Protein AF-A0A2G4F3L7-F1 (afdb_monomer)

Mean predicted aligned error: 11.19 Å

Secondary structure (DSSP, 8-state):
----------PEE---TT-EEEETTEEEEHHHHHHHHHHHHHIIIII-EEEETTEEEEHHHHHSEEESSSS-EEE--EEEEE--TT-EEEEEE-TT-SS-EEEEEEEEEEEETTT--EEEEEEEEESS------HHHHHHHSHHHHHHHTT-

Structure (mmCIF, N/CA/C/O backbone):
data_AF-A0A2G4F3L7-F1
#
_entry.id   AF-A0A2G4F3L7-F1
#
loop_
_atom_site.group_PDB
_atom_site.id
_atom_site.type_symbol
_atom_site.label_atom_id
_atom_site.label_alt_id
_atom_site.label_comp_id
_atom_site.label_asym_id
_atom_site.label_entity_id
_atom_site.label_seq_id
_atom_site.pdbx_PDB_ins_code
_atom_site.Cartn_x
_atom_site.Cartn_y
_atom_site.Cartn_z
_atom_site.occupancy
_atom_site.B_iso_or_equiv
_atom_site.auth_seq_id
_atom_site.auth_comp_id
_atom_site.auth_asym_id
_atom_site.auth_atom_id
_atom_site.pdbx_PDB_model_num
ATOM 1 N N . MET A 1 1 ? -35.058 19.379 5.649 1.00 33.50 1 MET A N 1
ATOM 2 C CA . MET A 1 1 ? -34.194 20.076 4.677 1.00 33.50 1 MET A CA 1
ATOM 3 C C . MET A 1 1 ? -32.811 19.531 4.946 1.00 33.50 1 MET A C 1
ATOM 5 O O . MET A 1 1 ? -32.231 19.879 5.962 1.00 33.50 1 MET A O 1
ATOM 9 N N . ASP A 1 2 ? -32.425 18.524 4.167 1.00 36.12 2 ASP A N 1
ATOM 10 C CA . ASP A 1 2 ? -31.315 17.624 4.471 1.00 36.12 2 ASP A CA 1
ATOM 11 C C . ASP A 1 2 ? -29.982 18.368 4.568 1.00 36.12 2 ASP A C 1
ATOM 13 O O . ASP A 1 2 ? -29.533 19.014 3.616 1.00 36.12 2 ASP A O 1
ATOM 17 N N . GLU A 1 3 ? -29.359 18.270 5.742 1.00 39.81 3 GLU A N 1
ATOM 18 C CA . GLU A 1 3 ? -27.965 18.627 5.954 1.00 39.81 3 GLU A CA 1
ATOM 19 C C . GLU A 1 3 ? -27.119 17.762 5.019 1.00 39.81 3 GLU A C 1
ATOM 21 O O . GLU A 1 3 ? -26.962 16.557 5.211 1.00 39.81 3 GLU A O 1
ATOM 26 N N . LYS A 1 4 ? -26.582 18.378 3.962 1.00 39.50 4 LYS A N 1
ATOM 27 C CA . LYS A 1 4 ? -25.517 17.771 3.169 1.00 39.50 4 LYS A CA 1
ATOM 28 C C . LYS A 1 4 ? -24.322 17.569 4.093 1.00 39.50 4 LYS A C 1
ATOM 30 O O . LYS A 1 4 ? -23.532 18.492 4.287 1.00 39.50 4 LYS A O 1
ATOM 35 N N . VAL A 1 5 ? -24.199 16.362 4.641 1.00 43.28 5 VAL A N 1
ATOM 36 C CA . VAL A 1 5 ? -22.972 15.860 5.256 1.00 43.28 5 VAL A CA 1
ATOM 37 C C . VAL A 1 5 ? -21.859 16.091 4.238 1.00 43.28 5 VAL A C 1
ATOM 39 O O . VAL A 1 5 ? -21.843 15.502 3.156 1.00 43.28 5 VAL A O 1
ATOM 42 N N . LYS A 1 6 ? -20.980 17.049 4.536 1.00 40.75 6 LYS A N 1
ATOM 43 C CA . LYS A 1 6 ? -19.774 17.308 3.754 1.00 40.75 6 LYS A CA 1
ATOM 44 C C . LYS A 1 6 ? -18.893 16.075 3.924 1.00 40.75 6 LYS A C 1
ATOM 46 O O . LYS A 1 6 ? -18.212 15.940 4.934 1.00 40.75 6 LYS A O 1
ATOM 51 N N . ILE A 1 7 ? -18.963 15.164 2.960 1.00 47.94 7 ILE A N 1
ATOM 52 C CA . ILE A 1 7 ? -18.034 14.043 2.849 1.00 47.94 7 ILE A CA 1
ATOM 53 C C . ILE A 1 7 ? -16.642 14.673 2.796 1.00 47.94 7 ILE A C 1
ATOM 55 O O . ILE A 1 7 ? -16.382 15.524 1.941 1.00 47.94 7 ILE A O 1
ATOM 59 N N . ASN A 1 8 ? -15.782 14.336 3.753 1.00 51.22 8 ASN A N 1
ATOM 60 C CA . ASN A 1 8 ? -14.408 14.815 3.762 1.00 51.22 8 ASN A CA 1
ATOM 61 C C . ASN A 1 8 ? -13.715 14.169 2.560 1.00 51.22 8 ASN A C 1
ATOM 63 O O . ASN A 1 8 ? -13.379 13.000 2.596 1.00 51.22 8 ASN A O 1
ATOM 67 N N . THR A 1 9 ? -13.570 14.886 1.449 1.00 59.66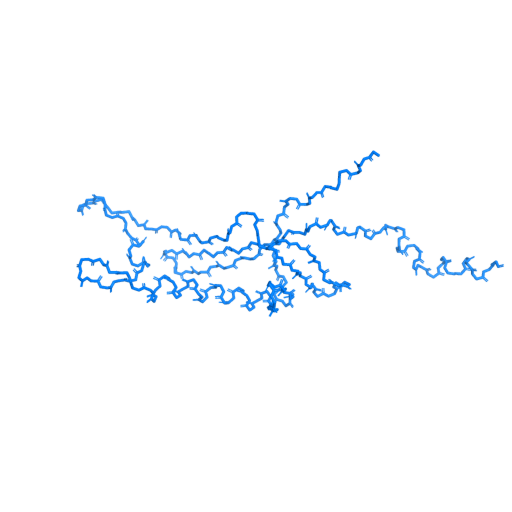 9 THR A N 1
ATOM 68 C CA . THR A 1 9 ? -13.059 14.312 0.191 1.00 59.66 9 THR A CA 1
ATOM 69 C C . THR A 1 9 ? -11.533 14.217 0.133 1.00 59.66 9 THR A C 1
ATOM 71 O O . THR A 1 9 ? -10.989 13.790 -0.884 1.00 59.66 9 THR A O 1
ATOM 74 N N . SER A 1 10 ? -10.818 14.646 1.174 1.00 77.19 10 SER A N 1
ATOM 75 C CA . SER A 1 10 ? -9.356 14.631 1.200 1.00 77.19 10 SER A CA 1
ATOM 76 C C . SER A 1 10 ? -8.833 13.393 1.921 1.00 77.19 10 SER A C 1
ATOM 78 O O . SER A 1 10 ? -9.019 13.242 3.125 1.00 77.19 10 SER A O 1
ATOM 80 N N . TYR A 1 11 ? -8.138 12.538 1.177 1.00 86.12 11 TYR A N 1
ATOM 81 C CA . TYR A 1 11 ? -7.342 11.452 1.735 1.00 86.12 11 TYR A CA 1
ATOM 82 C C . TYR A 1 11 ? -6.161 12.014 2.540 1.00 86.12 11 TYR A C 1
ATOM 84 O O . TYR A 1 11 ? -5.350 12.774 2.010 1.00 86.12 11 TYR A O 1
ATOM 92 N N . GLU A 1 12 ? -6.045 11.607 3.800 1.00 90.31 12 GLU A N 1
ATOM 93 C CA . GLU A 1 12 ? -4.952 11.971 4.706 1.00 90.31 12 GLU A CA 1
ATOM 94 C C . GLU A 1 12 ? -3.927 10.838 4.793 1.00 90.31 12 GLU A C 1
ATOM 96 O O . GLU A 1 12 ? -4.296 9.666 4.839 1.00 90.31 12 GLU A O 1
ATOM 101 N N . ILE A 1 13 ? -2.632 11.160 4.837 1.00 91.81 13 ILE A N 1
ATOM 102 C CA . ILE A 1 13 ? -1.578 10.150 5.008 1.0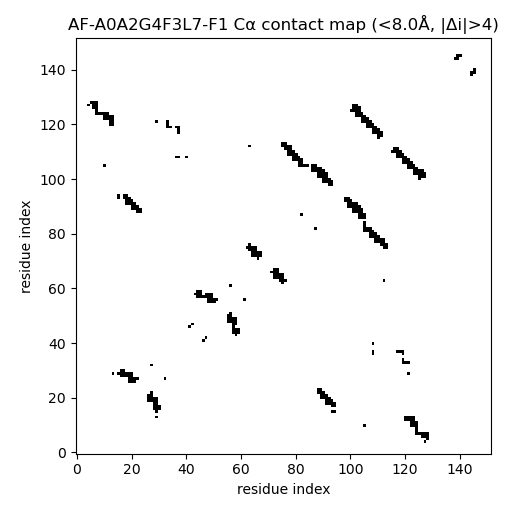0 91.81 13 ILE A CA 1
ATOM 103 C C . ILE A 1 13 ? -1.628 9.599 6.438 1.00 91.81 13 ILE A C 1
ATOM 105 O O . ILE A 1 13 ? -1.630 10.356 7.407 1.00 91.81 13 ILE A O 1
ATOM 109 N N . LEU A 1 14 ? -1.628 8.272 6.568 1.00 90.12 14 LEU A N 1
ATOM 110 C CA . LEU A 1 14 ? -1.533 7.589 7.853 1.00 90.12 14 LEU A CA 1
ATOM 111 C C . LEU A 1 14 ? -0.067 7.429 8.274 1.00 90.12 14 LEU A C 1
ATOM 113 O O . LEU A 1 14 ? 0.654 6.548 7.789 1.00 90.12 14 LEU A O 1
ATOM 117 N N . ASP A 1 15 ? 0.354 8.285 9.202 1.00 85.62 15 ASP A N 1
ATOM 118 C CA . ASP A 1 15 ? 1.697 8.260 9.799 1.00 85.62 15 ASP A CA 1
ATOM 119 C C . ASP A 1 15 ? 1.751 7.495 11.137 1.00 85.62 15 ASP A C 1
ATOM 121 O O . ASP A 1 15 ? 2.817 7.125 11.618 1.00 85.62 15 ASP A O 1
ATOM 125 N N . GLY A 1 16 ? 0.586 7.191 11.722 1.00 88.44 16 GLY A N 1
ATOM 126 C CA . GLY A 1 16 ? 0.459 6.352 12.912 1.00 88.44 16 GLY A CA 1
ATOM 127 C C . GLY A 1 16 ? 0.757 4.890 12.596 1.00 88.44 16 GLY A C 1
ATOM 128 O O . GLY A 1 16 ? -0.145 4.100 12.351 1.00 88.44 16 GLY A O 1
ATOM 129 N N . ASP A 1 17 ? 2.032 4.518 12.588 1.00 92.62 17 ASP A N 1
ATOM 130 C CA . ASP A 1 17 ? 2.481 3.168 12.235 1.00 92.62 17 ASP A CA 1
ATOM 131 C C . ASP A 1 17 ? 1.899 2.054 13.129 1.00 92.62 17 ASP A C 1
ATOM 133 O O . ASP A 1 17 ? 1.747 0.913 12.681 1.00 92.62 17 ASP A O 1
ATOM 137 N N . ASP A 1 18 ? 1.568 2.390 14.375 1.00 94.81 18 ASP A N 1
ATOM 138 C CA . ASP A 1 18 ? 0.971 1.480 15.354 1.00 94.81 18 ASP A CA 1
ATOM 139 C C . ASP A 1 18 ? -0.572 1.530 15.363 1.00 94.81 18 ASP A C 1
ATOM 141 O O . ASP A 1 18 ? -1.207 0.749 16.075 1.00 94.81 18 ASP A O 1
ATOM 145 N N . ASP A 1 19 ? -1.189 2.397 14.548 1.00 94.50 19 ASP A N 1
ATOM 146 C CA . ASP A 1 19 ? -2.635 2.367 14.318 1.00 94.50 19 ASP A CA 1
ATOM 147 C C . ASP A 1 19 ? -3.027 1.044 13.650 1.00 94.50 19 ASP A C 1
ATOM 149 O O . ASP A 1 19 ? -2.255 0.442 12.893 1.00 94.50 19 ASP A O 1
ATOM 153 N N . VAL A 1 20 ? -4.250 0.585 13.915 1.00 96.12 20 VAL A N 1
ATOM 154 C CA . VAL A 1 20 ? -4.744 -0.696 13.403 1.00 96.12 20 VAL A CA 1
ATOM 155 C C . VAL A 1 20 ? -5.776 -0.458 12.311 1.00 96.12 20 VAL A C 1
ATOM 157 O O . VAL A 1 20 ? -6.783 0.208 12.523 1.00 96.12 20 VAL A O 1
ATOM 160 N N . LEU A 1 21 ? -5.554 -1.050 11.144 1.00 96.06 21 LEU A N 1
ATOM 161 C CA . LEU A 1 21 ? -6.475 -1.076 10.020 1.00 96.06 21 LEU A CA 1
ATOM 162 C C . LEU A 1 21 ? -7.171 -2.437 9.943 1.00 96.06 21 LEU A C 1
ATOM 164 O O . LEU A 1 21 ? -6.519 -3.475 9.852 1.00 96.06 21 LEU A O 1
ATOM 168 N N . LEU A 1 22 ? -8.497 -2.434 9.911 1.00 96.88 22 LEU A N 1
ATOM 169 C CA . LEU A 1 22 ? -9.322 -3.571 9.531 1.00 96.88 22 LEU A CA 1
ATOM 170 C C . LEU A 1 22 ? -9.639 -3.471 8.035 1.00 96.88 22 LEU A C 1
ATOM 172 O O . LEU A 1 22 ? -10.379 -2.584 7.607 1.00 96.88 22 LEU A O 1
ATOM 176 N N . LEU A 1 23 ? -9.096 -4.400 7.249 1.00 94.31 23 LEU A N 1
ATOM 177 C CA . LEU A 1 23 ? -9.320 -4.507 5.810 1.00 94.31 23 LEU A CA 1
ATOM 178 C C . LEU A 1 23 ? -9.992 -5.851 5.505 1.00 94.31 23 LEU A C 1
ATOM 180 O O . LEU A 1 23 ? -9.414 -6.925 5.706 1.00 94.31 23 LEU A O 1
ATOM 184 N N . GLY A 1 24 ? -11.247 -5.808 5.055 1.00 91.75 24 GLY A N 1
ATOM 185 C CA . GLY A 1 24 ? -12.077 -7.006 4.930 1.00 91.75 24 GLY A CA 1
ATOM 186 C C . GLY A 1 24 ? -12.293 -7.688 6.287 1.00 91.75 24 GLY A C 1
ATOM 187 O O . GLY A 1 24 ? -13.014 -7.172 7.135 1.00 91.75 24 GLY A O 1
ATOM 188 N N . LYS A 1 25 ? -11.684 -8.864 6.490 1.00 93.81 25 LYS A N 1
ATOM 189 C CA . LYS A 1 25 ? -11.770 -9.641 7.746 1.00 93.81 25 LYS A CA 1
ATOM 190 C C . LYS A 1 25 ? -10.465 -9.666 8.547 1.00 93.81 25 LYS A C 1
ATOM 192 O O . LYS A 1 25 ? -10.409 -10.330 9.577 1.00 93.81 25 LYS A O 1
ATOM 197 N N . ALA A 1 26 ? -9.416 -9.010 8.056 1.00 96.62 26 ALA A N 1
ATOM 198 C CA . ALA A 1 26 ? -8.086 -9.069 8.643 1.00 96.62 26 ALA A CA 1
ATOM 199 C C . ALA A 1 26 ? -7.680 -7.709 9.211 1.00 96.62 26 ALA A C 1
ATOM 201 O O . ALA A 1 26 ? -7.967 -6.666 8.625 1.00 96.62 26 ALA A O 1
ATOM 202 N N . THR A 1 27 ? -7.000 -7.742 10.352 1.00 97.00 27 THR A N 1
ATOM 203 C CA . THR A 1 27 ? -6.439 -6.561 11.007 1.00 97.00 27 THR A CA 1
ATOM 204 C C . THR A 1 27 ? -4.941 -6.493 10.773 1.00 97.00 27 THR A C 1
ATOM 206 O O . THR A 1 27 ? -4.241 -7.492 10.938 1.00 97.00 27 THR A O 1
ATOM 209 N N . PHE A 1 28 ? -4.448 -5.304 10.462 1.00 96.81 28 PHE A N 1
ATOM 210 C CA . PHE A 1 28 ? -3.036 -5.017 10.259 1.00 96.81 28 PHE A CA 1
ATOM 211 C C . PHE A 1 28 ? -2.673 -3.766 11.041 1.00 96.81 28 PHE A C 1
ATOM 213 O O . PHE A 1 28 ? -3.468 -2.834 11.088 1.00 96.81 28 PHE A O 1
ATOM 220 N N . THR A 1 29 ? -1.472 -3.696 11.608 1.00 97.00 29 THR A N 1
ATOM 221 C CA . THR A 1 29 ? -0.919 -2.375 11.925 1.00 97.00 29 THR A CA 1
ATOM 222 C C . THR A 1 29 ? -0.569 -1.659 10.623 1.00 97.00 29 THR A C 1
ATOM 224 O O . THR A 1 29 ? -0.264 -2.311 9.615 1.00 97.00 29 THR A O 1
ATOM 227 N N . ILE A 1 30 ? -0.594 -0.328 10.620 1.00 96.19 30 ILE A N 1
ATOM 228 C CA . ILE A 1 30 ? -0.215 0.461 9.440 1.00 96.19 30 ILE A CA 1
ATOM 229 C C . ILE A 1 30 ? 1.213 0.130 8.997 1.00 96.19 30 ILE A C 1
ATOM 231 O O . ILE A 1 30 ? 1.438 -0.088 7.804 1.00 96.19 30 ILE A O 1
ATOM 235 N N . ARG A 1 31 ? 2.151 -0.021 9.941 1.00 97.19 31 ARG A N 1
ATOM 236 C CA . ARG A 1 31 ? 3.525 -0.461 9.658 1.00 97.19 31 ARG A CA 1
ATOM 237 C C . ARG A 1 31 ? 3.559 -1.800 8.931 1.00 97.19 31 ARG A C 1
ATOM 239 O O . ARG A 1 31 ? 4.159 -1.912 7.864 1.00 97.19 31 ARG A O 1
ATOM 246 N N . HIS A 1 32 ? 2.862 -2.801 9.466 1.00 97.06 32 HIS A N 1
ATOM 247 C CA . HIS A 1 32 ? 2.881 -4.138 8.885 1.00 97.06 32 HIS A CA 1
ATOM 248 C C . HIS A 1 32 ? 2.232 -4.170 7.495 1.00 97.06 32 HIS A C 1
ATOM 250 O O . HIS A 1 32 ? 2.715 -4.850 6.592 1.00 97.06 32 HIS A O 1
ATOM 256 N N . LEU A 1 33 ? 1.171 -3.388 7.278 1.00 96.62 33 LEU A N 1
ATOM 257 C CA . LEU A 1 33 ? 0.558 -3.270 5.959 1.00 96.62 33 LEU A CA 1
ATOM 258 C C . LEU A 1 33 ? 1.499 -2.598 4.942 1.00 96.62 33 LEU A C 1
ATOM 260 O O . LEU A 1 33 ? 1.592 -3.078 3.810 1.00 96.62 33 LEU A O 1
ATOM 264 N N . LYS A 1 34 ? 2.236 -1.546 5.339 1.00 96.69 34 LYS A N 1
ATOM 265 C CA . LYS A 1 34 ? 3.267 -0.906 4.497 1.00 96.69 34 LYS A CA 1
ATOM 266 C C . LYS A 1 34 ? 4.354 -1.910 4.096 1.00 96.69 34 LYS A C 1
ATOM 268 O O . LYS A 1 34 ? 4.715 -1.993 2.921 1.00 96.69 34 LYS A O 1
ATOM 273 N N . GLU A 1 35 ? 4.846 -2.707 5.043 1.00 96.88 35 GLU A N 1
ATOM 274 C CA . GLU A 1 35 ? 5.846 -3.756 4.797 1.00 96.88 35 GLU A CA 1
ATOM 275 C C . GLU A 1 35 ? 5.328 -4.830 3.833 1.00 96.88 35 GLU A C 1
ATOM 277 O O . GLU A 1 35 ? 6.004 -5.176 2.860 1.00 96.88 35 GLU A O 1
ATOM 282 N N . LEU A 1 36 ? 4.107 -5.329 4.059 1.00 96.75 36 LEU A N 1
ATOM 283 C CA . LEU A 1 36 ? 3.482 -6.340 3.207 1.00 96.75 36 LEU A CA 1
ATOM 284 C C . LEU A 1 36 ? 3.268 -5.830 1.780 1.00 96.75 36 LEU A C 1
ATOM 286 O O . LEU A 1 36 ? 3.605 -6.536 0.827 1.00 96.75 36 LEU A O 1
ATOM 290 N N . ALA A 1 37 ? 2.748 -4.610 1.620 1.00 96.44 37 ALA A N 1
ATOM 291 C CA . ALA A 1 37 ? 2.560 -3.989 0.313 1.00 96.44 37 ALA A CA 1
ATOM 292 C C . ALA A 1 37 ? 3.900 -3.821 -0.421 1.00 96.44 37 ALA A C 1
ATOM 294 O O . ALA A 1 37 ? 4.025 -4.238 -1.573 1.00 96.44 37 ALA A O 1
ATOM 295 N N . THR A 1 38 ? 4.930 -3.323 0.272 1.00 96.56 38 THR A N 1
ATOM 296 C CA . THR A 1 38 ? 6.292 -3.182 -0.274 1.00 96.56 38 THR A CA 1
ATOM 297 C C . THR A 1 38 ? 6.853 -4.529 -0.731 1.00 96.56 38 THR A C 1
ATOM 299 O O . THR A 1 38 ? 7.340 -4.661 -1.855 1.00 96.56 38 THR A O 1
ATOM 302 N N . SER A 1 39 ? 6.752 -5.554 0.120 1.00 95.69 39 SER A N 1
ATOM 303 C CA . SER A 1 39 ? 7.265 -6.898 -0.152 1.00 95.69 39 SER A CA 1
ATOM 304 C C . SER A 1 39 ? 6.563 -7.546 -1.346 1.00 95.69 39 SER A C 1
ATOM 306 O O . SER A 1 39 ? 7.216 -8.076 -2.249 1.00 95.69 39 SER A O 1
ATOM 308 N N . LYS A 1 40 ? 5.227 -7.466 -1.402 1.00 95.25 40 LYS A N 1
ATOM 309 C CA . LYS A 1 40 ? 4.449 -8.005 -2.524 1.00 95.25 40 LYS A CA 1
ATOM 310 C C . LYS A 1 40 ? 4.726 -7.253 -3.818 1.00 95.25 40 LYS A C 1
ATOM 312 O O . LYS A 1 40 ? 4.854 -7.893 -4.859 1.00 95.25 40 LYS A O 1
ATOM 317 N N . PHE A 1 41 ? 4.890 -5.937 -3.757 1.00 94.56 41 PHE A N 1
ATOM 318 C CA . PHE A 1 41 ? 5.273 -5.142 -4.915 1.00 94.56 41 PHE A CA 1
ATOM 319 C C . PHE A 1 41 ? 6.662 -5.517 -5.448 1.00 94.56 41 PHE A C 1
ATOM 321 O O . PHE A 1 41 ? 6.815 -5.773 -6.642 1.00 94.56 41 PHE A O 1
ATOM 328 N N . HIS A 1 42 ? 7.657 -5.667 -4.568 1.00 92.44 42 HIS A N 1
ATOM 329 C CA . HIS A 1 42 ? 8.981 -6.182 -4.944 1.00 92.44 42 HIS A CA 1
ATOM 330 C C . HIS A 1 42 ? 8.896 -7.566 -5.586 1.00 92.44 42 HIS A C 1
ATOM 332 O O . HIS A 1 42 ? 9.508 -7.805 -6.625 1.00 92.44 42 HIS A O 1
ATOM 338 N N . TYR A 1 43 ? 8.103 -8.469 -5.012 1.00 91.50 43 TYR A N 1
ATOM 339 C CA . TYR A 1 43 ? 7.891 -9.789 -5.596 1.00 91.50 43 TYR A CA 1
ATOM 340 C C . TYR A 1 43 ? 7.318 -9.695 -7.019 1.00 91.50 43 TYR A C 1
ATOM 342 O O . TYR A 1 43 ? 7.837 -10.347 -7.927 1.00 91.50 43 TYR A O 1
ATOM 350 N N . MET A 1 44 ? 6.309 -8.846 -7.244 1.00 90.31 44 MET A N 1
ATOM 351 C CA . MET A 1 44 ? 5.744 -8.626 -8.580 1.00 90.31 44 MET A CA 1
ATOM 352 C C . MET A 1 44 ? 6.786 -8.107 -9.577 1.00 90.31 44 MET A C 1
ATOM 354 O O . MET A 1 44 ? 6.836 -8.584 -10.706 1.00 90.31 44 MET A O 1
ATOM 358 N N . LEU A 1 45 ? 7.643 -7.172 -9.162 1.00 89.44 45 LEU A N 1
ATOM 359 C CA . LEU A 1 45 ? 8.649 -6.571 -10.038 1.00 89.44 45 LEU A CA 1
ATOM 360 C C . LEU A 1 45 ? 9.814 -7.507 -10.375 1.00 89.44 45 LEU A C 1
ATOM 362 O O . LEU A 1 45 ? 10.266 -7.531 -11.520 1.00 89.44 45 LEU A O 1
ATOM 366 N N . PHE A 1 46 ? 10.322 -8.245 -9.387 1.00 88.38 46 PHE A N 1
ATOM 367 C CA . PHE A 1 46 ? 11.590 -8.971 -9.501 1.00 88.38 46 PHE A CA 1
ATOM 368 C C . PHE A 1 46 ? 11.433 -10.487 -9.625 1.00 88.38 46 PHE A C 1
ATOM 370 O O . PHE A 1 46 ? 12.274 -11.135 -10.246 1.00 88.38 46 PHE A O 1
ATOM 377 N N . SER A 1 47 ? 10.386 -11.063 -9.031 1.00 84.06 47 SER A N 1
ATOM 378 C CA . SER A 1 47 ? 10.224 -12.522 -8.947 1.00 84.06 47 SER A CA 1
ATOM 379 C C . SER A 1 47 ? 9.293 -13.082 -10.017 1.00 84.06 47 SER A C 1
ATOM 381 O O . SER A 1 47 ? 9.487 -14.219 -10.452 1.00 84.06 47 SER A O 1
ATOM 383 N N . LEU A 1 48 ? 8.311 -12.301 -10.478 1.00 80.19 48 LEU A N 1
ATOM 384 C CA . LEU A 1 48 ? 7.497 -12.693 -11.624 1.00 80.19 48 LEU A CA 1
ATOM 385 C C . LEU A 1 48 ? 8.336 -12.577 -12.897 1.00 80.19 48 LEU A C 1
ATOM 387 O O . LEU A 1 48 ? 8.781 -11.498 -13.288 1.00 80.19 48 LEU A O 1
ATOM 391 N N . LYS A 1 49 ? 8.566 -13.727 -13.530 1.00 73.75 49 LYS A N 1
ATOM 392 C CA . LYS A 1 49 ? 9.238 -13.817 -14.822 1.00 73.75 49 LYS A CA 1
ATOM 393 C C . LYS A 1 49 ? 8.173 -13.820 -15.901 1.00 73.75 49 LYS A C 1
ATOM 395 O O . LYS A 1 49 ? 7.322 -14.706 -15.908 1.00 73.75 49 LYS A O 1
ATOM 400 N N . ALA A 1 50 ? 8.236 -12.855 -16.801 1.00 65.25 50 ALA A N 1
ATOM 401 C CA . ALA A 1 50 ? 7.405 -12.866 -17.989 1.00 65.25 50 ALA A CA 1
ATOM 402 C C . ALA A 1 50 ? 8.210 -13.482 -19.145 1.00 65.25 50 ALA A C 1
ATOM 404 O O . ALA A 1 50 ? 9.422 -13.288 -19.260 1.00 65.25 50 ALA A O 1
ATOM 405 N N . GLU A 1 51 ? 7.555 -14.310 -19.956 1.00 62.69 51 GLU A N 1
ATOM 406 C CA . GLU A 1 51 ? 8.196 -14.956 -21.099 1.00 62.69 51 GLU A CA 1
ATOM 407 C C . GLU A 1 51 ? 8.148 -14.005 -22.295 1.00 62.69 51 GLU A C 1
ATOM 409 O O . GLU A 1 51 ? 7.077 -13.699 -22.813 1.00 62.69 51 GLU A O 1
ATOM 414 N N . LYS A 1 52 ? 9.316 -13.534 -22.737 1.00 58.16 52 LYS A N 1
ATOM 415 C CA . LYS A 1 52 ? 9.474 -12.873 -24.033 1.00 58.16 52 LYS A CA 1
ATOM 416 C C . LYS A 1 52 ? 10.586 -13.587 -24.783 1.00 58.16 52 LYS A C 1
ATOM 418 O O . LYS A 1 52 ? 11.692 -13.708 -24.265 1.00 58.16 52 LYS A O 1
ATOM 423 N N . GLU A 1 53 ? 10.246 -14.119 -25.956 1.00 56.44 53 GLU A N 1
ATOM 424 C CA . GLU A 1 53 ? 11.190 -14.585 -26.982 1.00 56.44 53 GLU A CA 1
ATOM 425 C C . GLU A 1 53 ? 12.428 -15.306 -26.415 1.00 56.44 53 GLU A C 1
ATOM 427 O O . GLU A 1 53 ? 13.562 -14.898 -26.638 1.00 56.44 53 GLU A O 1
ATOM 432 N N . SER A 1 54 ? 12.204 -16.387 -25.656 1.00 55.97 54 SER A N 1
ATOM 433 C CA . SER A 1 54 ? 13.218 -17.301 -25.090 1.00 55.97 54 SER A CA 1
ATOM 434 C C . SER A 1 54 ? 14.054 -16.833 -23.882 1.00 55.97 54 SER A C 1
ATOM 436 O O . SER A 1 54 ? 14.782 -17.655 -23.324 1.00 55.97 54 SER A O 1
ATOM 438 N N . GLN A 1 55 ? 13.901 -15.600 -23.376 1.00 61.81 55 GLN A N 1
ATOM 439 C CA . GLN A 1 55 ? 14.575 -15.155 -22.144 1.00 61.81 55 GLN A CA 1
ATOM 440 C C . GLN A 1 55 ? 13.584 -14.795 -21.031 1.00 61.81 55 GLN A C 1
ATOM 442 O O . GLN A 1 55 ? 12.750 -13.903 -21.159 1.00 61.81 55 GLN A O 1
ATOM 447 N N . LYS A 1 56 ? 13.702 -15.488 -19.891 1.00 65.31 56 LYS A N 1
ATOM 448 C CA . LYS A 1 56 ? 12.928 -15.183 -18.682 1.00 65.31 56 LYS A CA 1
ATOM 449 C C . LYS A 1 56 ? 13.601 -14.046 -17.918 1.00 65.31 56 LYS A C 1
ATOM 451 O O . LYS A 1 56 ? 14.560 -14.289 -17.187 1.00 65.31 56 LYS A O 1
ATOM 456 N N . GLN A 1 57 ? 13.081 -12.835 -18.062 1.00 74.81 57 GLN A N 1
ATOM 457 C CA . GLN A 1 57 ? 13.522 -11.667 -17.299 1.00 74.81 57 GLN A CA 1
ATOM 458 C C . GLN A 1 57 ? 12.394 -11.179 -16.384 1.00 74.81 57 GLN A C 1
ATOM 460 O O . GLN A 1 57 ? 11.219 -11.494 -16.597 1.00 74.81 57 GLN A O 1
ATOM 465 N N . SER A 1 58 ? 12.756 -10.472 -15.314 1.00 83.31 58 SER A N 1
ATOM 466 C CA . SER A 1 58 ? 11.762 -9.855 -14.439 1.00 83.31 58 SER A CA 1
ATOM 467 C C . SER A 1 58 ? 11.175 -8.607 -15.097 1.00 83.31 58 SER A C 1
ATOM 469 O O . SER A 1 58 ? 11.842 -7.946 -15.896 1.00 83.31 58 SER A O 1
ATOM 471 N N . ILE A 1 59 ? 9.934 -8.266 -14.742 1.00 83.81 59 ILE A N 1
ATOM 472 C CA . ILE A 1 59 ? 9.243 -7.079 -15.274 1.00 83.81 59 ILE A CA 1
ATOM 473 C C . ILE A 1 59 ? 10.063 -5.813 -14.993 1.00 83.81 59 ILE A C 1
ATOM 475 O O . ILE A 1 59 ? 10.116 -4.913 -15.827 1.00 83.81 59 ILE A O 1
ATOM 479 N N . TYR A 1 60 ? 10.761 -5.766 -13.854 1.00 87.88 60 TYR A N 1
ATOM 480 C CA . TYR A 1 60 ? 11.653 -4.662 -13.516 1.00 87.88 60 TYR A CA 1
ATOM 481 C C . TYR A 1 60 ? 12.677 -4.374 -14.620 1.00 87.88 60 TYR A C 1
ATOM 483 O O . TYR A 1 60 ? 12.754 -3.235 -15.067 1.00 87.88 60 TYR A O 1
ATOM 491 N N . TYR A 1 61 ? 13.401 -5.389 -15.110 1.00 85.75 61 TYR A N 1
ATOM 492 C CA . TYR A 1 61 ? 14.417 -5.203 -16.157 1.00 85.75 61 TYR A CA 1
ATOM 493 C C . TYR A 1 61 ? 13.830 -4.711 -17.482 1.00 85.75 61 TYR A C 1
ATOM 495 O O . TYR A 1 61 ? 14.495 -4.000 -18.224 1.00 85.75 61 TYR A O 1
ATOM 503 N N . TRP A 1 62 ? 12.576 -5.042 -17.785 1.00 83.56 62 TRP A N 1
ATOM 504 C CA . TRP A 1 62 ? 11.916 -4.515 -18.981 1.00 83.56 62 TRP A CA 1
ATOM 505 C C . TRP A 1 62 ? 11.516 -3.050 -18.855 1.00 83.56 62 TRP A C 1
ATOM 507 O O . TRP A 1 62 ? 11.385 -2.367 -19.864 1.00 83.56 62 TRP A O 1
ATOM 517 N N . MET A 1 63 ? 11.312 -2.566 -17.632 1.00 86.25 63 MET A N 1
ATOM 518 C CA . MET A 1 63 ? 10.907 -1.185 -17.374 1.00 86.25 63 MET A CA 1
ATOM 519 C C . MET A 1 63 ? 12.095 -0.248 -17.125 1.00 86.25 63 MET A C 1
ATOM 521 O O . MET A 1 63 ? 11.893 0.961 -17.032 1.00 86.25 63 MET A O 1
ATOM 525 N N . THR A 1 64 ? 13.327 -0.765 -17.013 1.00 88.62 64 THR A N 1
ATOM 526 C CA . THR A 1 64 ? 14.505 0.080 -16.755 1.00 88.62 64 THR A CA 1
ATOM 527 C C . THR A 1 64 ? 14.913 0.931 -17.948 1.00 88.62 64 THR A C 1
ATOM 529 O O . THR A 1 64 ? 15.481 2.003 -17.751 1.00 88.62 64 THR A O 1
ATOM 532 N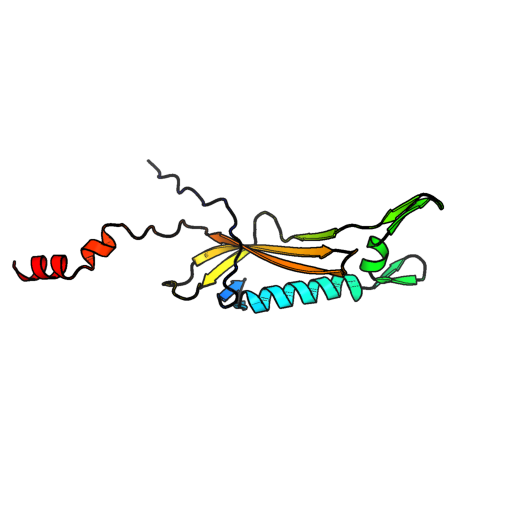 N . GLU A 1 65 ? 14.649 0.473 -19.170 1.00 89.38 65 GLU A N 1
ATOM 533 C CA . GLU A 1 65 ? 15.079 1.152 -20.390 1.00 89.38 65 GLU A CA 1
ATOM 534 C C . GLU A 1 65 ? 14.064 0.942 -21.517 1.00 89.38 65 GLU A C 1
ATOM 536 O O . GLU A 1 65 ? 13.672 -0.183 -21.822 1.00 89.38 65 GLU A O 1
ATOM 541 N N . LEU A 1 66 ? 13.657 2.038 -22.155 1.00 89.50 66 LEU A N 1
ATOM 542 C CA . LEU A 1 66 ? 12.887 2.027 -23.391 1.00 89.50 66 LEU A CA 1
ATOM 543 C C . LEU A 1 66 ? 13.833 2.288 -24.569 1.00 89.50 66 LEU A C 1
ATOM 545 O O . LEU A 1 66 ? 14.286 3.416 -24.778 1.00 89.50 66 LEU A O 1
ATOM 549 N N . CYS A 1 67 ? 14.108 1.244 -25.349 1.00 88.88 67 CYS A N 1
ATOM 550 C CA . CYS A 1 67 ? 14.862 1.339 -26.598 1.00 88.88 67 CYS A CA 1
ATOM 551 C C . CYS A 1 67 ? 13.911 1.667 -27.755 1.00 88.88 67 CYS A C 1
ATOM 553 O O . CYS A 1 67 ? 13.122 0.81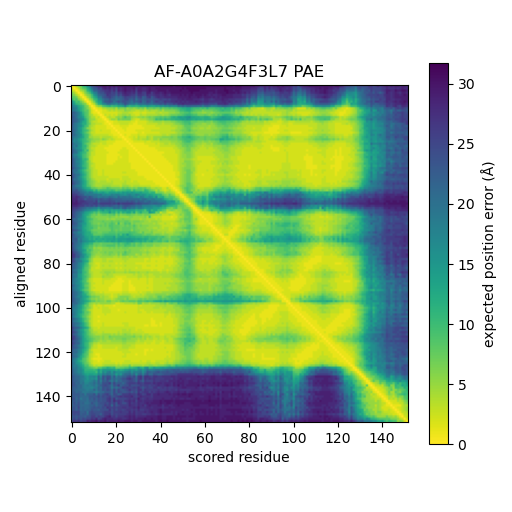7 -28.165 1.00 88.88 67 CYS A O 1
ATOM 555 N N . ILE A 1 68 ? 13.992 2.887 -28.291 1.00 90.62 68 ILE A N 1
ATOM 556 C CA . ILE A 1 68 ? 13.234 3.281 -29.491 1.00 90.62 68 ILE A CA 1
ATOM 557 C C . ILE A 1 68 ? 13.951 2.798 -30.759 1.00 90.62 68 ILE A C 1
ATOM 559 O O . ILE A 1 68 ? 13.311 2.381 -31.721 1.00 90.62 68 ILE A O 1
ATOM 563 N N . ASN A 1 69 ? 15.285 2.844 -30.750 1.00 91.56 69 ASN A N 1
ATOM 564 C CA . ASN A 1 69 ? 16.184 2.301 -31.768 1.00 91.56 69 ASN A CA 1
ATOM 565 C C . ASN A 1 69 ? 17.572 2.048 -31.141 1.00 91.56 69 ASN A C 1
ATOM 567 O O . ASN A 1 69 ? 17.726 2.157 -29.924 1.00 91.56 69 ASN A O 1
ATOM 571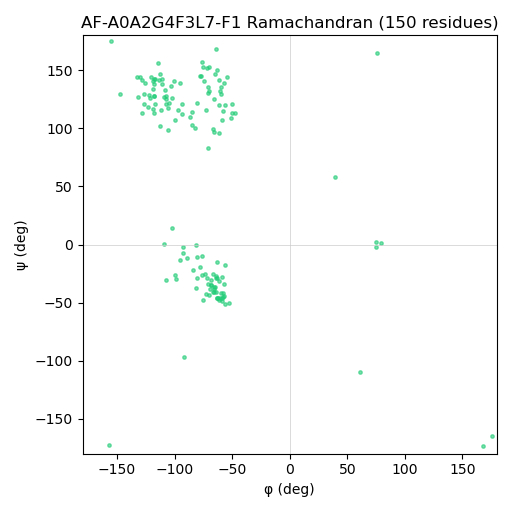 N N . GLU A 1 70 ? 18.572 1.695 -31.951 1.00 87.31 70 GLU A N 1
ATOM 572 C CA . GLU A 1 70 ? 19.921 1.354 -31.469 1.00 87.31 70 GLU A CA 1
ATOM 573 C C . GLU A 1 70 ? 20.625 2.512 -30.735 1.00 87.31 70 GLU A C 1
ATOM 575 O O . GLU A 1 70 ? 21.381 2.275 -29.792 1.00 87.31 70 GLU A O 1
ATOM 580 N N . GLU A 1 71 ? 20.338 3.758 -31.118 1.00 91.69 71 GLU A N 1
ATOM 581 C CA . GLU A 1 71 ? 20.997 4.963 -30.596 1.00 91.69 71 GLU A CA 1
ATOM 582 C C . GLU A 1 71 ? 20.168 5.676 -29.515 1.00 91.69 71 GLU A C 1
ATOM 584 O O . GLU A 1 71 ? 20.709 6.367 -28.653 1.00 91.69 71 GLU A O 1
ATOM 589 N N . THR A 1 72 ? 18.844 5.512 -29.541 1.00 93.31 72 THR A N 1
ATOM 590 C CA . THR A 1 72 ? 17.900 6.252 -28.697 1.00 93.31 72 THR A CA 1
ATOM 591 C C . THR A 1 72 ? 17.366 5.361 -27.586 1.00 93.31 72 THR A C 1
ATOM 593 O O . THR A 1 72 ? 16.415 4.591 -27.774 1.00 93.31 72 THR A O 1
ATOM 596 N N . LYS A 1 73 ? 17.965 5.516 -26.404 1.00 92.81 73 LYS A N 1
ATOM 597 C CA . LYS A 1 73 ? 17.601 4.794 -25.185 1.00 92.81 73 LYS A CA 1
ATOM 598 C C . LYS A 1 73 ? 17.120 5.763 -24.114 1.00 92.81 73 LYS A C 1
ATOM 600 O O . LYS A 1 73 ? 17.799 6.741 -23.805 1.00 92.81 73 LYS A O 1
ATOM 605 N N . ILE A 1 74 ? 15.940 5.502 -23.559 1.00 91.75 74 ILE A N 1
ATOM 606 C CA . ILE A 1 74 ? 15.326 6.327 -22.516 1.00 91.75 74 ILE A CA 1
ATOM 607 C C . ILE A 1 74 ? 15.312 5.526 -21.220 1.00 91.75 74 ILE A C 1
ATOM 609 O O . ILE A 1 74 ? 14.637 4.503 -21.120 1.00 91.75 74 ILE A O 1
ATOM 613 N N . MET A 1 75 ? 16.042 6.009 -20.216 1.00 91.00 75 MET A N 1
ATOM 614 C CA . MET A 1 75 ? 16.070 5.383 -18.897 1.00 91.00 75 MET A CA 1
ATOM 615 C C . MET A 1 75 ? 14.747 5.601 -18.161 1.00 91.00 75 MET A C 1
ATOM 617 O O . MET A 1 75 ? 14.230 6.721 -18.114 1.00 91.00 75 MET A O 1
ATOM 621 N N . GLY A 1 76 ? 14.239 4.543 -17.535 1.00 90.12 76 GLY A N 1
ATOM 622 C CA . GLY A 1 76 ? 13.078 4.607 -16.658 1.00 90.12 76 GLY A CA 1
ATOM 623 C C . GLY A 1 76 ? 13.321 5.525 -15.453 1.00 90.12 76 GLY A C 1
ATOM 624 O O . GLY A 1 76 ? 14.421 5.582 -14.898 1.00 90.12 76 GLY A O 1
ATOM 625 N N . GLY A 1 77 ? 12.283 6.267 -15.067 1.00 92.19 77 GLY A N 1
ATOM 626 C CA . GLY A 1 77 ? 12.275 7.117 -13.875 1.00 92.19 77 GLY A CA 1
ATOM 627 C C . GLY A 1 77 ? 11.729 6.366 -12.665 1.00 92.19 77 GLY A C 1
ATOM 628 O O . GLY A 1 77 ? 12.448 5.608 -12.016 1.00 92.19 77 GLY A O 1
ATOM 629 N N . ASP A 1 78 ? 10.445 6.565 -12.387 1.00 93.44 78 ASP A N 1
ATOM 630 C CA . ASP A 1 78 ? 9.741 5.946 -11.266 1.00 93.44 78 ASP A CA 1
ATOM 631 C C . ASP A 1 78 ? 8.682 4.954 -11.752 1.00 93.44 78 ASP A C 1
ATOM 633 O O . ASP A 1 78 ? 8.029 5.163 -12.777 1.00 93.44 78 ASP A O 1
ATOM 637 N N . ILE A 1 79 ? 8.475 3.888 -10.981 1.00 93.12 79 ILE A N 1
ATOM 638 C CA . ILE A 1 79 ? 7.347 2.970 -11.140 1.00 93.12 79 ILE A CA 1
ATOM 639 C C . ILE A 1 79 ? 6.368 3.260 -10.007 1.00 93.12 79 ILE A C 1
ATOM 641 O O . ILE A 1 79 ? 6.700 3.065 -8.837 1.00 93.12 79 ILE A O 1
ATOM 645 N N . ASN A 1 80 ? 5.160 3.689 -10.364 1.00 94.31 80 ASN A N 1
ATOM 646 C CA . ASN A 1 80 ? 4.085 3.972 -9.419 1.00 94.31 80 ASN A CA 1
ATOM 647 C C . ASN A 1 80 ? 3.013 2.890 -9.506 1.00 94.31 80 ASN A C 1
ATOM 649 O O . ASN A 1 80 ? 2.402 2.698 -10.559 1.00 94.31 80 ASN A O 1
ATOM 653 N N . TRP A 1 81 ? 2.759 2.212 -8.393 1.00 95.19 81 TRP A N 1
ATOM 654 C CA . TRP A 1 81 ? 1.618 1.325 -8.233 1.00 95.19 81 TRP A CA 1
ATOM 655 C C . TRP A 1 81 ? 0.623 1.954 -7.271 1.00 95.19 81 TRP A C 1
ATOM 657 O O . TRP A 1 81 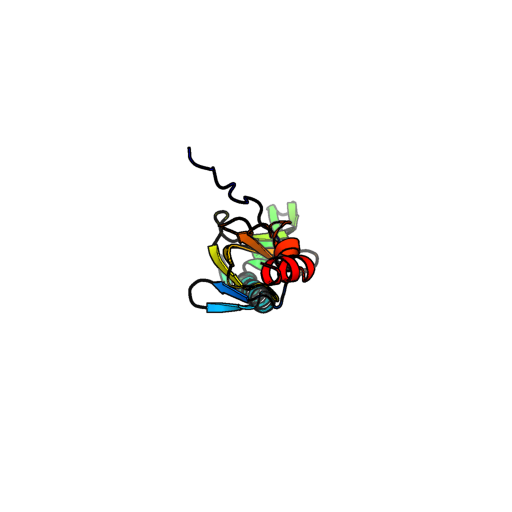? 0.980 2.329 -6.157 1.00 95.19 81 TRP A O 1
ATOM 667 N N . ASN A 1 82 ? -0.627 2.053 -7.707 1.00 95.19 82 ASN A N 1
ATOM 668 C CA . ASN A 1 82 ? -1.701 2.667 -6.945 1.00 95.19 82 ASN A CA 1
ATOM 669 C C . ASN A 1 82 ? -2.861 1.686 -6.817 1.00 95.19 82 ASN A C 1
ATOM 671 O O . ASN A 1 82 ? -3.229 1.017 -7.786 1.00 95.19 82 ASN A O 1
ATOM 675 N N . SER A 1 83 ? -3.468 1.642 -5.635 1.00 94.81 83 SER A N 1
ATOM 676 C CA . SER A 1 83 ? -4.794 1.059 -5.456 1.00 94.81 83 SER A CA 1
ATOM 677 C C . SER A 1 83 ? -5.859 1.856 -6.236 1.00 94.81 83 SER A C 1
ATOM 679 O O . SER A 1 83 ? -5.589 2.982 -6.664 1.00 94.81 83 SER A O 1
ATOM 681 N N . PRO A 1 84 ? -7.090 1.329 -6.383 1.00 94.12 84 PRO A N 1
ATOM 682 C CA . PRO A 1 84 ? -8.181 2.052 -7.036 1.00 94.12 84 PRO A CA 1
ATOM 683 C C . PRO A 1 84 ? -8.449 3.432 -6.414 1.00 94.12 84 PRO A C 1
ATOM 685 O O . PRO A 1 84 ? -8.326 3.614 -5.198 1.00 94.12 84 PRO A O 1
ATOM 688 N N . GLN A 1 85 ? -8.817 4.406 -7.252 1.00 89.81 85 GLN A N 1
ATOM 689 C CA . GLN A 1 85 ? -9.026 5.798 -6.832 1.00 89.81 85 GLN A CA 1
ATOM 690 C C . GLN A 1 85 ? -10.253 5.957 -5.931 1.00 89.81 85 GLN A C 1
ATOM 692 O O . GLN A 1 85 ? -10.271 6.803 -5.039 1.00 89.81 85 GLN A O 1
ATOM 697 N N . GLU A 1 86 ? -11.261 5.114 -6.115 1.00 90.69 86 GLU A N 1
ATOM 698 C CA . GLU A 1 86 ? -12.443 5.041 -5.263 1.00 90.69 86 GLU A CA 1
ATOM 699 C C . GLU A 1 86 ? -12.128 4.630 -3.817 1.00 90.69 86 GLU A C 1
ATOM 701 O O . GLU A 1 86 ? -12.971 4.840 -2.944 1.00 90.69 86 GLU A O 1
ATOM 706 N N . GLY A 1 87 ? -10.923 4.102 -3.565 1.00 92.88 87 GLY A N 1
ATOM 707 C CA . GLY A 1 87 ? -10.487 3.589 -2.272 1.00 92.88 87 GLY A CA 1
ATOM 708 C C . GLY A 1 87 ? -11.092 2.227 -1.939 1.00 92.88 87 GLY A C 1
ATOM 709 O O . GLY A 1 87 ? -12.045 1.763 -2.563 1.00 92.88 87 GLY A O 1
ATOM 710 N N . ILE A 1 88 ? -10.511 1.571 -0.941 1.00 95.06 88 ILE A N 1
ATOM 711 C CA . ILE A 1 88 ? -10.944 0.260 -0.459 1.00 95.06 88 ILE A CA 1
ATOM 712 C C . ILE A 1 88 ? -11.615 0.451 0.897 1.00 95.06 88 ILE A C 1
ATOM 714 O O . ILE A 1 88 ? -11.026 1.066 1.787 1.00 95.06 88 ILE A O 1
ATOM 718 N N . ASP A 1 89 ? -12.828 -0.075 1.060 1.00 96.44 89 ASP A N 1
ATOM 719 C CA . ASP A 1 89 ? -13.571 0.036 2.316 1.00 96.44 89 ASP A CA 1
ATOM 720 C C . ASP A 1 89 ? -12.799 -0.621 3.470 1.00 96.44 89 ASP A C 1
ATOM 722 O O . ASP A 1 89 ? -12.304 -1.751 3.368 1.00 96.44 89 ASP A O 1
ATOM 726 N N . CYS A 1 90 ? -12.691 0.098 4.584 1.00 95.81 90 CYS A N 1
ATOM 727 C CA . CYS A 1 90 ? -11.921 -0.319 5.746 1.00 95.81 90 CYS A CA 1
ATOM 728 C C . CYS A 1 90 ? -12.430 0.342 7.033 1.00 95.81 90 CYS A C 1
ATOM 730 O O . CYS A 1 90 ? -13.330 1.187 7.037 1.00 95.81 90 CYS A O 1
ATOM 732 N N . GLN A 1 91 ? -11.841 -0.057 8.155 1.00 95.69 91 GLN A N 1
ATOM 733 C CA . GLN A 1 91 ? -11.974 0.664 9.416 1.00 95.69 91 GLN A CA 1
ATOM 734 C C . GLN A 1 91 ? -10.592 0.896 10.004 1.00 95.69 91 GLN A C 1
ATOM 736 O O . GLN A 1 91 ? -9.726 0.032 9.892 1.00 95.69 91 GLN A O 1
ATOM 741 N N . ILE A 1 92 ? -10.386 2.033 10.655 1.00 95.25 92 ILE A N 1
ATOM 742 C CA . ILE A 1 92 ? -9.150 2.333 11.373 1.00 95.25 92 ILE A CA 1
ATOM 743 C C . ILE A 1 92 ? -9.433 2.527 12.858 1.00 95.25 92 ILE A C 1
ATOM 745 O O . ILE A 1 92 ? -10.407 3.170 13.243 1.00 95.25 92 ILE A O 1
ATOM 749 N N . LEU A 1 93 ? -8.570 1.975 13.696 1.00 94.94 93 LEU A N 1
ATOM 750 C CA . LEU A 1 93 ? -8.507 2.230 15.122 1.00 94.94 93 LEU A CA 1
ATOM 751 C C . LEU A 1 93 ? -7.195 2.958 15.396 1.00 94.94 93 LEU A C 1
ATOM 753 O O . LEU A 1 93 ? -6.127 2.343 15.419 1.00 94.94 93 LEU A O 1
ATOM 757 N N . LYS A 1 94 ? -7.287 4.277 15.579 1.00 92.69 94 LYS A N 1
ATOM 758 C CA . LYS A 1 94 ? -6.125 5.099 15.925 1.00 92.69 94 LYS A CA 1
ATOM 759 C C . LYS A 1 94 ? -5.791 4.948 17.404 1.00 92.69 94 LYS A C 1
ATOM 761 O O . LYS A 1 94 ? -6.704 4.849 18.234 1.00 92.69 94 LYS A O 1
ATOM 766 N N . ILE A 1 95 ? -4.514 4.988 17.762 1.00 88.94 95 ILE A N 1
ATOM 767 C CA . ILE A 1 95 ? -4.113 4.988 19.174 1.00 88.94 95 ILE A CA 1
ATOM 768 C C . ILE A 1 95 ? -4.714 6.211 19.879 1.00 88.94 95 ILE A C 1
ATOM 770 O O . ILE A 1 95 ? -4.631 7.339 19.399 1.00 88.94 95 ILE A O 1
ATOM 774 N N . GLY A 1 96 ? -5.367 5.981 21.021 1.00 83.62 96 GLY A N 1
ATOM 775 C CA . GLY A 1 96 ? -6.047 7.032 21.786 1.00 83.62 96 GLY A CA 1
ATOM 776 C C . GLY A 1 96 ? -7.419 7.448 21.238 1.00 83.62 96 GLY A C 1
ATOM 777 O O . GLY A 1 96 ? -8.065 8.317 21.824 1.00 83.62 96 GLY A O 1
ATOM 778 N N . SER A 1 97 ? -7.897 6.833 20.151 1.00 85.81 97 SER A N 1
ATOM 779 C CA . SER A 1 97 ? -9.267 7.039 19.671 1.00 85.81 97 SER A CA 1
ATOM 780 C C . SER A 1 97 ? -10.294 6.291 20.529 1.00 85.81 97 SER A C 1
ATOM 782 O O . SER A 1 97 ? -9.986 5.309 21.203 1.00 85.81 97 SER A O 1
ATOM 784 N N . LYS A 1 98 ? -11.546 6.766 20.506 1.00 83.88 98 LYS A N 1
ATOM 785 C CA . LYS A 1 98 ? -12.657 6.165 21.264 1.00 83.88 98 LYS A CA 1
ATOM 786 C C . LYS A 1 98 ? -13.195 4.871 20.637 1.00 83.88 98 LYS A C 1
ATOM 788 O O . LYS A 1 98 ? -14.006 4.196 21.262 1.00 83.88 98 LYS A O 1
ATOM 793 N N . GLY A 1 99 ? -12.781 4.534 19.416 1.00 90.06 99 GLY A N 1
ATOM 794 C CA . GLY A 1 99 ? -13.279 3.367 18.701 1.00 90.06 99 GLY A CA 1
ATOM 795 C C . GLY A 1 99 ? -12.886 3.358 17.230 1.00 90.06 99 GLY A C 1
ATOM 796 O O . GLY A 1 99 ? -12.111 4.192 16.766 1.00 90.06 99 GLY A O 1
ATOM 797 N N . TRP A 1 100 ? -13.441 2.389 16.507 1.00 94.00 100 TRP A N 1
ATOM 798 C CA . TRP A 1 100 ? -13.211 2.209 15.079 1.00 94.00 100 TRP A CA 1
ATOM 799 C C . TRP A 1 100 ? -13.875 3.312 14.259 1.00 94.00 100 TRP A C 1
ATOM 801 O O . TRP A 1 100 ? -15.064 3.586 14.416 1.00 94.00 100 TRP A O 1
ATOM 811 N N . GLN A 1 101 ? -13.116 3.887 13.335 1.00 93.62 101 GLN A N 1
ATOM 812 C CA . GLN A 1 101 ? -13.584 4.859 12.361 1.00 93.62 101 GLN A CA 1
ATOM 813 C C . GLN A 1 101 ? -13.702 4.189 10.991 1.00 93.62 101 GLN A C 1
ATOM 815 O O . GLN A 1 101 ? -12.724 3.653 10.471 1.00 93.62 101 GLN A O 1
ATOM 820 N N . LYS A 1 102 ? -14.904 4.208 10.410 1.00 94.81 102 LYS A N 1
ATOM 821 C CA . LYS A 1 102 ? -15.158 3.695 9.057 1.00 94.81 102 LYS A CA 1
ATOM 822 C C . LYS A 1 102 ? -14.667 4.682 8.004 1.00 94.81 102 LYS A C 1
ATOM 824 O O . LYS A 1 102 ? -14.721 5.897 8.208 1.00 94.81 102 LYS A O 1
ATOM 829 N N . GLY A 1 103 ? -14.173 4.151 6.897 1.00 94.25 103 GLY A N 1
ATOM 830 C CA . GLY A 1 103 ? -13.708 4.959 5.785 1.00 94.25 103 GLY A CA 1
ATOM 831 C C . GLY A 1 103 ? -13.088 4.126 4.681 1.00 94.25 103 GLY A C 1
ATOM 832 O O . GLY A 1 103 ? -13.197 2.898 4.640 1.00 94.25 103 GLY A O 1
ATOM 833 N N . LYS A 1 104 ? -12.364 4.810 3.806 1.00 95.56 104 LYS A N 1
ATOM 834 C CA . LYS A 1 104 ? -11.681 4.222 2.662 1.00 95.56 104 LYS A CA 1
ATOM 835 C C . LYS A 1 104 ? -10.187 4.423 2.744 1.00 95.56 104 LYS A C 1
ATOM 837 O O . LYS A 1 104 ? -9.714 5.496 3.115 1.00 95.56 104 LYS A O 1
ATOM 842 N N . VAL A 1 105 ? -9.443 3.400 2.347 1.00 95.56 105 VAL A N 1
ATOM 843 C CA . VAL A 1 105 ? -7.985 3.435 2.283 1.00 95.56 105 VAL A CA 1
ATOM 844 C C . VAL A 1 105 ? -7.499 3.397 0.838 1.00 95.56 105 VAL A C 1
ATOM 846 O O . VAL A 1 105 ? -8.055 2.694 -0.005 1.00 95.56 105 VAL A O 1
ATOM 849 N N . GLN A 1 106 ? -6.434 4.138 0.564 1.00 96.38 106 GLN A N 1
ATOM 850 C CA . GLN A 1 106 ? -5.632 4.034 -0.646 1.00 96.38 106 GLN A CA 1
ATOM 851 C C . GLN A 1 106 ? -4.211 3.620 -0.281 1.00 96.38 106 GLN A C 1
ATOM 853 O O . GLN A 1 106 ? -3.664 4.055 0.733 1.00 96.38 106 GLN A O 1
ATOM 858 N N . ILE A 1 107 ? -3.614 2.783 -1.121 1.00 96.31 107 ILE A N 1
ATOM 859 C CA . ILE A 1 107 ? -2.245 2.302 -0.970 1.00 96.31 107 ILE A CA 1
ATOM 860 C C . ILE A 1 107 ? -1.481 2.696 -2.227 1.00 96.31 107 ILE A C 1
ATOM 862 O O . ILE A 1 107 ? -1.911 2.401 -3.342 1.00 96.31 107 ILE A O 1
ATOM 866 N N . GLU A 1 108 ? -0.341 3.339 -2.033 1.00 97.00 108 GLU A N 1
ATOM 867 C CA . GLU A 1 108 ? 0.555 3.761 -3.102 1.00 97.00 108 GLU A CA 1
ATOM 868 C C . GLU A 1 108 ? 1.955 3.227 -2.810 1.00 97.00 108 GLU A C 1
ATOM 870 O O . GLU A 1 108 ? 2.469 3.386 -1.701 1.00 97.00 108 GLU A O 1
ATOM 875 N N . VAL A 1 109 ? 2.561 2.582 -3.805 1.00 97.19 109 VAL A N 1
ATOM 876 C CA . VAL A 1 109 ? 3.935 2.084 -3.749 1.00 97.19 109 VAL A CA 1
ATOM 877 C C . VAL A 1 109 ? 4.715 2.688 -4.910 1.00 97.19 109 VAL A C 1
ATOM 879 O O . VAL A 1 109 ? 4.393 2.457 -6.075 1.00 97.19 109 VAL A O 1
ATOM 882 N N . ASN A 1 110 ? 5.754 3.449 -4.588 1.00 95.81 110 ASN A N 1
ATOM 883 C CA . ASN A 1 110 ? 6.663 4.067 -5.543 1.00 95.81 110 ASN A CA 1
ATOM 884 C C . ASN A 1 110 ? 8.019 3.352 -5.500 1.00 95.81 110 ASN A C 1
ATOM 886 O O . ASN A 1 110 ? 8.570 3.113 -4.424 1.00 95.81 110 ASN A O 1
ATOM 890 N N . LYS A 1 111 ? 8.565 3.013 -6.669 1.00 94.88 111 LYS A N 1
ATOM 891 C CA . LYS A 1 111 ? 9.941 2.531 -6.837 1.00 94.88 111 LYS A CA 1
ATOM 892 C C . LYS A 1 111 ? 10.695 3.491 -7.736 1.00 94.88 111 LYS A C 1
ATOM 894 O O . LYS A 1 111 ? 10.400 3.569 -8.927 1.00 94.88 111 LYS A O 1
ATOM 899 N N . ASN A 1 112 ? 11.729 4.118 -7.192 1.00 94.38 112 ASN A N 1
ATOM 900 C CA . ASN A 1 112 ? 12.664 4.890 -7.990 1.00 94.38 112 ASN A 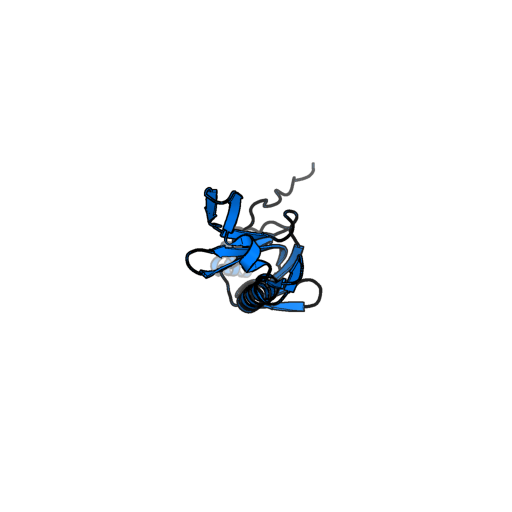CA 1
ATOM 901 C C . ASN A 1 112 ? 13.676 3.941 -8.644 1.00 94.38 112 ASN A C 1
ATOM 903 O O . ASN A 1 112 ? 14.364 3.174 -7.963 1.00 94.38 112 ASN A O 1
ATOM 907 N N . ILE A 1 113 ? 13.760 3.954 -9.975 1.00 90.88 113 ILE A N 1
ATOM 908 C CA . ILE A 1 113 ? 14.668 3.059 -10.705 1.00 90.88 113 ILE A CA 1
ATOM 909 C C . ILE A 1 113 ? 16.128 3.485 -10.504 1.00 90.88 113 ILE A C 1
ATOM 911 O O . ILE A 1 113 ? 16.995 2.619 -10.415 1.00 90.88 113 ILE A O 1
ATOM 915 N N . LYS A 1 114 ? 16.403 4.790 -10.384 1.00 87.56 114 LYS A N 1
ATOM 916 C CA . LYS A 1 114 ? 17.766 5.332 -10.275 1.00 87.56 114 LYS A CA 1
ATOM 917 C C . LYS A 1 114 ? 18.387 5.112 -8.895 1.00 87.56 114 LYS A C 1
ATOM 919 O O . LYS A 1 114 ? 19.530 4.675 -8.825 1.00 87.56 114 LYS A O 1
ATOM 924 N N . SER A 1 115 ? 17.663 5.420 -7.816 1.00 90.50 115 SER A N 1
ATOM 925 C CA . SER A 1 115 ? 18.150 5.222 -6.440 1.00 90.50 115 SER A CA 1
ATOM 926 C C . SER A 1 115 ? 17.933 3.794 -5.942 1.00 90.50 115 SER A C 1
ATOM 928 O O . SER A 1 115 ? 18.610 3.346 -5.022 1.00 90.50 115 SER A O 1
ATOM 930 N N . GLY A 1 116 ? 16.996 3.057 -6.546 1.00 88.19 116 GLY A N 1
ATOM 931 C CA . GLY A 1 116 ? 16.600 1.731 -6.083 1.00 88.19 116 GLY A CA 1
ATOM 932 C C . GLY A 1 116 ? 15.726 1.760 -4.825 1.00 88.19 116 GLY A C 1
ATOM 933 O O . GLY A 1 116 ? 15.327 0.696 -4.344 1.00 88.19 116 GLY A O 1
ATOM 934 N N . GLU A 1 117 ? 15.379 2.936 -4.308 1.00 92.88 117 GLU A N 1
ATOM 935 C CA . GLU A 1 117 ? 14.541 3.090 -3.121 1.00 92.88 117 GLU A CA 1
ATOM 936 C C . GLU A 1 117 ? 13.083 2.736 -3.420 1.00 92.88 117 GLU A C 1
ATOM 938 O O . GLU A 1 117 ? 12.608 2.811 -4.555 1.00 92.88 117 GLU A O 1
ATOM 943 N N . THR A 1 118 ? 12.364 2.277 -2.399 1.00 94.81 118 THR A N 1
ATOM 944 C CA 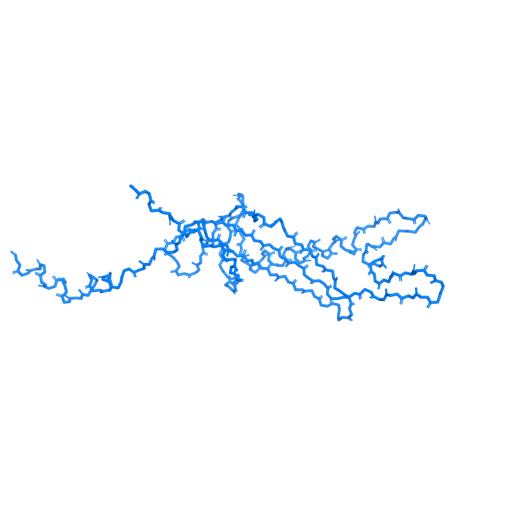. THR A 1 118 ? 10.935 1.963 -2.494 1.00 94.81 118 THR A CA 1
ATOM 945 C C . THR A 1 118 ? 10.214 2.608 -1.329 1.00 94.81 118 THR A C 1
ATOM 947 O O . THR A 1 118 ? 10.594 2.389 -0.182 1.00 94.81 118 THR A O 1
ATOM 950 N N . GLN A 1 119 ? 9.179 3.381 -1.629 1.00 95.38 119 GLN A N 1
ATOM 951 C CA . GLN A 1 119 ? 8.362 4.061 -0.639 1.00 95.38 119 GLN A CA 1
ATOM 952 C C . GLN A 1 119 ? 6.928 3.559 -0.736 1.00 95.38 119 GLN A C 1
ATOM 954 O O . GLN A 1 119 ? 6.360 3.495 -1.823 1.00 95.38 119 GLN A O 1
ATOM 959 N N . THR A 1 120 ? 6.338 3.247 0.413 1.00 96.88 120 THR A N 1
ATOM 960 C CA . THR A 1 120 ? 4.930 2.867 0.512 1.00 96.88 120 THR A CA 1
ATOM 961 C C . THR A 1 120 ? 4.202 3.873 1.382 1.00 96.88 120 THR A C 1
ATOM 963 O O . THR A 1 120 ? 4.614 4.138 2.512 1.00 96.88 120 THR A O 1
ATOM 966 N N . SER A 1 121 ? 3.107 4.418 0.864 1.00 95.75 121 SER A N 1
ATOM 967 C CA . SER A 1 121 ? 2.219 5.309 1.598 1.00 95.75 121 SER A CA 1
ATOM 968 C C . SER A 1 121 ? 0.814 4.723 1.665 1.00 95.75 121 SER A C 1
ATOM 970 O O . SER A 1 121 ? 0.343 4.054 0.743 1.00 95.75 121 SER A O 1
ATOM 972 N N . ILE A 1 122 ? 0.159 4.954 2.798 1.00 95.81 122 ILE A N 1
ATOM 973 C CA . ILE A 1 122 ? -1.222 4.556 3.038 1.00 95.81 122 ILE A CA 1
ATOM 974 C C . ILE A 1 122 ? -1.983 5.828 3.366 1.00 95.81 122 ILE A C 1
ATOM 976 O O . ILE A 1 122 ? -1.570 6.584 4.247 1.00 95.81 122 ILE A O 1
ATOM 980 N N . LYS A 1 123 ? -3.069 6.077 2.641 1.00 95.00 123 LYS A N 1
ATOM 981 C CA . LYS A 1 123 ? -3.912 7.257 2.818 1.00 95.00 123 LYS A CA 1
ATOM 982 C C . LYS A 1 123 ? -5.312 6.826 3.216 1.00 95.00 123 LYS A C 1
ATOM 984 O O . LYS A 1 123 ? -5.805 5.828 2.702 1.00 95.00 123 LYS A O 1
ATOM 989 N N . PHE A 1 124 ? -5.959 7.571 4.095 1.00 94.06 124 PHE A N 1
ATOM 990 C CA . PHE A 1 124 ? -7.278 7.252 4.619 1.00 94.06 124 PHE A CA 1
ATOM 991 C C . PHE A 1 124 ? -8.228 8.433 4.489 1.00 94.06 124 PHE A C 1
ATOM 993 O O . PHE A 1 124 ? -7.848 9.584 4.687 1.00 94.06 124 PHE A O 1
ATOM 1000 N N . CYS A 1 125 ? -9.471 8.124 4.156 1.00 92.56 125 CYS A N 1
ATOM 1001 C CA . CYS A 1 125 ? -10.558 9.067 3.999 1.00 92.56 125 CYS A CA 1
ATOM 1002 C C . CYS A 1 125 ? -11.736 8.567 4.847 1.00 92.56 125 CYS A C 1
ATOM 1004 O O . CYS A 1 125 ? -12.253 7.487 4.559 1.00 92.56 125 CYS A O 1
ATOM 1006 N N . PRO A 1 126 ? -12.136 9.274 5.914 1.00 91.25 126 PRO A N 1
ATOM 1007 C CA . PRO A 1 126 ? -13.243 8.831 6.750 1.00 91.25 126 PRO A CA 1
ATOM 1008 C C . PRO A 1 126 ? -14.598 9.038 6.063 1.00 91.25 126 PRO A C 1
ATOM 1010 O O . PRO A 1 126 ? -14.820 10.074 5.438 1.00 91.25 126 PRO A O 1
ATOM 1013 N N . ASP A 1 127 ? -15.518 8.080 6.223 1.00 87.44 127 ASP A N 1
ATOM 1014 C CA . ASP A 1 127 ? -16.871 8.175 5.642 1.00 87.44 127 ASP A CA 1
ATOM 1015 C C . ASP A 1 127 ? -17.698 9.270 6.326 1.00 87.44 127 A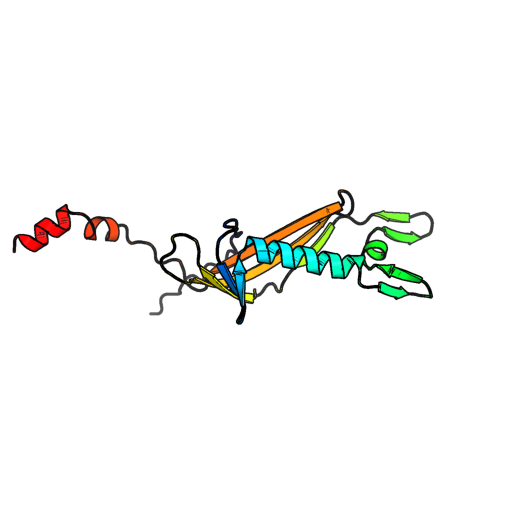SP A C 1
ATOM 1017 O O . ASP A 1 127 ? -18.451 10.009 5.688 1.00 87.44 127 ASP A O 1
ATOM 1021 N N . GLU A 1 128 ? -17.530 9.383 7.641 1.00 78.75 128 GLU A N 1
ATOM 1022 C CA . GLU A 1 128 ? -18.187 10.374 8.479 1.00 78.75 128 GLU A CA 1
ATOM 1023 C C . GLU A 1 128 ? -17.147 11.389 8.975 1.00 78.75 128 GLU A C 1
ATOM 1025 O O . GLU A 1 128 ? -16.029 11.003 9.347 1.00 78.75 128 GLU A O 1
ATOM 1030 N N . PRO A 1 129 ? -17.475 12.694 8.991 1.00 66.00 129 PRO A N 1
ATOM 1031 C CA . PRO A 1 129 ? -16.603 13.685 9.603 1.00 66.00 129 PRO A CA 1
ATOM 1032 C C . PRO A 1 129 ? -16.361 13.302 11.066 1.00 66.00 129 PRO A C 1
ATOM 1034 O O . PRO A 1 129 ? -17.285 12.877 11.758 1.00 66.00 129 PRO A O 1
ATOM 1037 N N . LEU A 1 130 ? -15.117 13.451 11.537 1.00 62.28 130 LEU A N 1
ATOM 1038 C CA . LEU A 1 130 ? -14.803 13.303 12.959 1.00 62.28 130 LEU A CA 1
ATOM 1039 C C . LEU A 1 130 ? -15.787 14.174 13.739 1.00 62.28 130 LEU A C 1
ATOM 1041 O O . LEU A 1 130 ? -15.837 15.380 13.481 1.00 62.28 130 LEU A O 1
ATOM 1045 N N . GLU A 1 131 ? -16.570 13.575 14.644 1.00 55.59 131 GLU A N 1
ATOM 1046 C CA . GLU A 1 131 ? -17.421 14.336 15.556 1.00 55.59 131 GLU A CA 1
ATOM 1047 C C . GLU A 1 131 ? -16.555 15.441 16.159 1.00 55.59 131 GLU A C 1
ATOM 1049 O O . GLU A 1 131 ? -15.577 15.175 16.869 1.00 55.59 131 GLU A O 1
ATOM 1054 N N . GLN A 1 132 ? -16.865 16.692 15.813 1.00 48.69 132 GLN A N 1
ATOM 1055 C CA . GLN A 1 132 ? -16.244 17.824 16.469 1.00 48.69 132 GLN A CA 1
ATOM 1056 C C . GLN A 1 132 ? -16.577 17.657 17.945 1.00 48.69 132 GLN A C 1
ATOM 1058 O O . GLN A 1 132 ? -17.751 17.722 18.312 1.00 48.69 132 GLN A O 1
ATOM 1063 N N . LYS A 1 133 ? -15.562 17.432 18.792 1.00 49.75 133 LYS A N 1
ATOM 1064 C CA . LYS A 1 133 ? -15.723 17.682 20.225 1.00 49.75 133 LYS A CA 1
ATOM 1065 C C . LYS A 1 133 ? -16.304 19.081 20.316 1.00 49.75 133 LYS A C 1
ATOM 1067 O O . LYS A 1 133 ? -15.654 20.038 19.887 1.00 49.75 133 LYS A O 1
ATOM 1072 N N . SER A 1 134 ? -17.548 19.187 20.775 1.00 52.69 134 SER A N 1
ATOM 1073 C CA . SER A 1 134 ? -18.149 20.497 20.926 1.00 52.69 134 SER A CA 1
ATOM 1074 C C . SER A 1 134 ? -17.255 21.261 21.903 1.00 52.69 134 SER A C 1
ATOM 1076 O O . SER A 1 134 ? -16.886 20.687 22.927 1.00 52.69 134 SER A O 1
ATOM 1078 N N . PRO A 1 135 ? -16.898 22.530 21.660 1.00 60.00 135 PRO A N 1
ATOM 1079 C CA . PRO A 1 135 ? -16.194 23.328 22.666 1.00 60.00 135 PRO A CA 1
ATOM 1080 C C . PRO A 1 135 ? -16.972 23.395 23.997 1.00 60.00 135 PRO A C 1
ATOM 1082 O O . PRO A 1 135 ? -16.401 23.686 25.043 1.00 60.00 135 PRO A O 1
ATOM 1085 N N . LEU A 1 136 ? -18.271 23.068 23.978 1.00 61.94 136 LEU A N 1
ATOM 1086 C CA . LEU A 1 136 ? -19.112 22.914 25.161 1.00 61.94 136 LEU A CA 1
ATOM 1087 C C . LEU A 1 136 ? -18.913 21.582 25.902 1.00 61.94 136 LEU A C 1
ATOM 1089 O O . LEU A 1 136 ? -19.283 21.501 27.070 1.00 61.94 136 LEU A O 1
ATOM 1093 N N . ASP A 1 137 ? -18.356 20.541 25.281 1.00 62.91 137 ASP A N 1
ATOM 1094 C CA . ASP A 1 137 ? -18.113 19.262 25.959 1.00 62.91 137 ASP A CA 1
ATOM 1095 C C . ASP A 1 137 ? -17.020 19.391 27.022 1.00 62.91 137 ASP A C 1
ATOM 1097 O O . ASP A 1 137 ? -17.164 18.814 28.099 1.00 62.91 137 ASP A O 1
ATOM 1101 N N . ASP A 1 138 ? -16.002 20.222 26.789 1.00 67.38 138 ASP A N 1
ATOM 1102 C CA . ASP A 1 138 ? -14.993 20.541 27.807 1.00 67.38 138 ASP A CA 1
ATOM 1103 C C . ASP A 1 138 ? -15.621 21.302 28.993 1.00 67.38 138 ASP A C 1
ATOM 1105 O O . ASP A 1 138 ? -15.305 21.037 30.154 1.00 67.38 138 ASP A O 1
ATOM 1109 N N . ILE A 1 139 ? -16.597 22.179 28.722 1.00 69.06 139 ILE A N 1
ATOM 1110 C CA . ILE A 1 139 ? -17.344 22.917 29.753 1.00 69.06 139 ILE A CA 1
ATOM 1111 C C . ILE A 1 139 ? -18.262 21.974 30.544 1.00 69.06 139 ILE A C 1
ATOM 1113 O O . ILE A 1 139 ? -18.291 22.033 31.772 1.00 69.06 139 ILE A O 1
ATOM 1117 N N . ARG A 1 140 ? -18.969 21.056 29.874 1.00 67.88 140 ARG A N 1
ATOM 1118 C CA . ARG A 1 140 ? -19.863 20.064 30.506 1.00 67.88 140 ARG A CA 1
ATOM 1119 C C . ARG A 1 140 ? -19.109 19.044 31.360 1.00 67.88 140 ARG A C 1
ATOM 1121 O O . ARG A 1 140 ? -19.695 18.464 32.272 1.00 67.88 140 ARG A O 1
ATOM 1128 N N . GLN A 1 141 ? -17.833 18.805 31.061 1.00 68.62 141 GLN A N 1
ATOM 1129 C CA . GLN A 1 141 ? -16.965 17.922 31.845 1.00 68.62 141 GLN A CA 1
ATOM 1130 C C . GLN A 1 141 ? -16.233 18.652 32.984 1.00 68.62 141 GLN A C 1
ATOM 1132 O O . GLN A 1 141 ? -15.675 17.980 33.855 1.00 68.62 141 GLN A O 1
ATOM 1137 N N . SER A 1 142 ? -16.261 19.991 33.015 1.00 76.06 142 SER A N 1
ATOM 1138 C CA . SER A 1 142 ? -15.617 20.791 34.063 1.00 76.06 142 SER A CA 1
ATOM 1139 C C . SER A 1 142 ? -16.249 20.576 35.445 1.00 76.06 142 SER A C 1
ATOM 1141 O O . SER A 1 142 ? -17.458 20.367 35.586 1.00 76.06 142 SER A O 1
ATOM 1143 N N . GLU A 1 143 ? -15.427 20.643 36.497 1.00 71.62 143 GLU A N 1
ATOM 1144 C CA . GLU A 1 143 ? -15.907 20.511 37.881 1.00 71.62 143 GLU A CA 1
ATOM 1145 C C . GLU A 1 143 ? -16.857 21.641 38.293 1.00 71.62 143 GLU A C 1
ATOM 1147 O O . GLU A 1 143 ? -17.738 21.430 39.124 1.00 71.62 143 GLU A O 1
ATOM 1152 N N . GLU A 1 144 ? -16.710 22.828 37.705 1.00 73.69 144 GLU A N 1
ATOM 1153 C CA . GLU A 1 144 ? -17.586 23.973 37.965 1.00 73.69 144 GLU A CA 1
ATOM 1154 C C . GLU A 1 144 ? -19.025 23.691 37.525 1.00 73.69 144 GLU A C 1
ATOM 1156 O O . GLU A 1 144 ? -19.963 23.972 38.270 1.00 73.69 144 GLU A O 1
ATOM 1161 N N . TYR A 1 145 ? -19.212 23.047 36.369 1.00 69.94 145 TYR A N 1
ATOM 1162 C CA . TYR A 1 145 ? -20.542 22.665 35.889 1.00 69.94 145 TYR A CA 1
ATOM 1163 C C . TYR A 1 145 ? -21.187 21.574 36.755 1.00 69.94 145 TYR A C 1
ATOM 1165 O O . TYR A 1 145 ? -22.394 21.599 36.989 1.00 69.94 145 TYR A O 1
ATOM 1173 N N . LYS A 1 146 ? -20.388 20.635 37.282 1.00 73.19 146 LYS A N 1
ATOM 1174 C CA . LYS A 1 146 ? -20.875 19.588 38.198 1.00 73.19 146 LYS A CA 1
ATOM 1175 C C . LYS A 1 146 ? -21.350 20.172 39.532 1.00 73.19 146 LYS A C 1
ATOM 1177 O O . LYS A 1 146 ? -22.425 19.810 39.998 1.00 73.19 146 LYS A O 1
ATOM 1182 N N . LYS A 1 147 ? -20.622 21.148 40.085 1.00 74.69 147 LYS A N 1
ATOM 1183 C CA . LYS A 1 147 ? -21.005 21.855 41.324 1.00 74.69 147 LYS A CA 1
ATOM 1184 C C . LYS A 1 147 ? -22.303 22.659 41.188 1.00 74.69 147 LYS A C 1
ATOM 1186 O O . LYS A 1 147 ? -22.993 22.871 42.178 1.00 74.69 147 LYS A O 1
ATOM 1191 N N . LEU A 1 148 ? -22.652 23.110 39.981 1.00 71.25 148 LEU A N 1
ATOM 1192 C CA . LEU A 1 148 ? -23.922 23.800 39.718 1.00 71.25 148 LEU A CA 1
ATOM 1193 C C . LEU A 1 148 ? -25.127 22.847 39.658 1.00 71.25 148 LEU A C 1
ATOM 1195 O O . LEU A 1 148 ? -26.244 23.268 39.945 1.00 71.25 148 LEU A O 1
ATOM 1199 N N . LEU A 1 149 ? -24.913 21.577 39.305 1.00 70.00 149 LEU A N 1
ATOM 1200 C CA . LEU A 1 149 ? -25.954 20.541 39.295 1.00 70.00 149 LEU A CA 1
ATOM 1201 C C . LEU A 1 149 ? -26.227 19.965 40.690 1.00 70.00 149 LEU A C 1
ATOM 1203 O O . LEU A 1 149 ? -27.346 19.547 40.951 1.00 70.00 149 LEU A O 1
ATOM 1207 N N . GLU A 1 150 ? -25.228 19.958 41.574 1.00 69.12 150 GLU A N 1
ATOM 1208 C CA . GLU A 1 150 ? -25.351 19.460 42.955 1.00 69.12 150 GLU A CA 1
ATOM 1209 C C . GLU A 1 150 ? -25.986 20.473 43.929 1.00 69.12 150 GLU A C 1
ATOM 1211 O O . GLU A 1 150 ? -26.333 20.108 45.048 1.00 69.12 150 GLU A O 1
ATOM 1216 N N . ASN A 1 151 ? -26.150 21.735 43.514 1.00 61.34 151 ASN A N 1
ATOM 1217 C CA . ASN A 1 151 ? -26.700 22.823 44.335 1.00 61.34 151 ASN A CA 1
ATOM 1218 C C . ASN A 1 151 ? -28.174 23.174 44.022 1.00 61.34 151 ASN A C 1
ATOM 1220 O O . ASN A 1 151 ? -28.646 24.230 44.449 1.00 61.34 151 ASN A O 1
ATOM 1224 N N . ASN A 1 152 ? -28.893 22.313 43.294 1.00 51.25 152 ASN A N 1
ATOM 1225 C CA . ASN A 1 152 ? -30.360 22.335 43.145 1.00 51.25 152 ASN A CA 1
ATOM 1226 C C . ASN A 1 152 ? -30.967 21.057 43.731 1.00 51.25 152 ASN A C 1
ATOM 1228 O O . ASN A 1 152 ? -32.162 21.106 44.095 1.00 51.25 152 ASN A O 1
#

pLDDT: mean 83.29, std 16.04, range [33.5, 97.19]

InterPro domains:
  IPR014971 KGK [PF08872] (11-141)

Nearest PDB structures (foldseek):
  6xlb-assembly1_D1  TM=3.033E-01  e=4.505E-01  Saccharomyces cerevisiae S288C
  6xle-assembly1_D  TM=2.993E-01  e=6.291E-01  Saccharomyces cerevisiae S288C
  6q0r-assembly1_C  TM=2.397E-01  e=5.214E+00  Homo sapiens
  6q0w-assembly1_C  TM=1.973E-01  e=3.532E+00  Homo sapiens
  2bi0-assembly1_A  TM=2.269E-01  e=7.281E+00  Mycobacterium tuberculosis H37Rv

Foldseek 3Di:
DDDPQPQQLDWAWDPQQQKWKFAPNDIDRNVRVQVVVQVVVCCQQAVDFDDDDPDTGGNVVVQQWDDPDPVDIDGHFKDKDKDDPVFGWIWIGHVPDPDIFTWGKMKMWMAGSVVRDIGIIIITGTRHPDPPPPPCVVVCPDPVVVVVVVVD

Organism: NCBI:txid2040638

Radius of gyration: 23.85 Å; Cα contacts (8 Å, |Δi|>4): 228; chains: 1; bounding box: 55×41×76 Å

Solvent-accessible surface area (backbone atoms only — not comparable to full-atom values): 8895 Å² total; per-residue (Å²): 133,84,79,78,76,69,62,51,85,65,68,40,77,66,77,58,43,83,19,36,36,36,50,86,93,46,77,36,35,44,46,57,46,38,52,51,53,49,51,52,50,50,41,55,32,62,68,42,62,50,87,48,96,94,48,78,44,28,52,46,71,63,56,47,48,49,70,83,49,99,84,46,70,45,71,41,58,71,48,79,48,70,53,64,89,88,38,43,72,32,34,39,36,50,83,93,53,97,54,75,43,52,25,29,38,35,46,37,40,40,34,37,61,82,83,65,50,73,51,60,51,43,28,40,24,46,64,58,66,76,77,72,77,50,82,58,53,63,51,69,68,31,69,70,51,52,57,60,64,74,74,113

Sequence (152 aa):
MDEKVKINTSYEILDGDDDVLLLGKATFTIRHLKELATSKFHYMLFSLKAEKESQKQSIYYWMTELCINEETKIMGGDINWNSPQEGIDCQILKIGSKGWQKGKVQIEVNKNIKSGETQTSIKFCPDEPLEQKSPLDDIRQSEEYKKLLENN